Protein AF-A0A6S5CE95-F1 (afdb_monomer_lite)

Organism: Aeromonas veronii (NCBI:txid654)

pLDDT: mean 88.64, std 8.76, range [47.94, 97.81]

Secondary structure (DSSP, 8-state):
-PPPPHHHHHHTSSPEEEEEEEEETTEEEEEEE-SS----EE--SS-EEEE-SS--TT-B-TTSSS-B--TT-EEEE-TT-EE-

Foldseek 3Di:
DDFAAPVRQCVPWPKDWPDKDAPDVQDIDTDIDDDDDDTKHALNQHKDKDAAQAAFQPPWWPPDPTHTHGHGDIDIDHNRDITD

Sequence (84 aa):
MKTAGVFDALVSTGARLEDACWLEPGLGVASWRNCYDQTRYHKPGHHTLSVYLQGGEQTERLDGPGGHGGTGKVCIMPDHHRSE

Radius of gyration: 12.49 Å; chains: 1; bounding box: 27×24×33 Å

Structure (mmCIF, N/CA/C/O backbone):
data_AF-A0A6S5CE95-F1
#
_entry.id   AF-A0A6S5CE95-F1
#
loop_
_atom_site.group_PDB
_atom_site.id
_atom_site.type_symbol
_atom_site.label_atom_id
_atom_site.label_alt_id
_atom_site.label_comp_id
_atom_site.label_asym_id
_atom_site.label_entity_id
_atom_site.label_seq_id
_atom_site.pdbx_PDB_ins_code
_atom_site.Cartn_x
_atom_site.Cartn_y
_atom_site.Cartn_z
_atom_site.occupancy
_atom_site.B_iso_or_equiv
_atom_site.auth_seq_id
_atom_site.auth_comp_id
_atom_site.auth_asym_id
_atom_site.auth_atom_id
_atom_site.pdbx_PDB_model_num
ATOM 1 N N . MET A 1 1 ? 17.939 -11.718 -5.767 1.00 47.94 1 MET A N 1
ATOM 2 C CA . MET A 1 1 ? 16.583 -11.860 -5.196 1.00 47.94 1 MET A CA 1
ATOM 3 C C . MET A 1 1 ? 15.792 -10.650 -5.664 1.00 47.94 1 MET A C 1
ATOM 5 O O . MET A 1 1 ? 16.325 -9.555 -5.538 1.00 47.94 1 MET A O 1
ATOM 9 N N . LYS A 1 2 ? 14.635 -10.818 -6.321 1.00 52.94 2 LYS A N 1
ATOM 10 C CA . LYS A 1 2 ? 13.822 -9.657 -6.721 1.00 52.94 2 LYS A CA 1
ATOM 11 C C . LYS A 1 2 ? 13.341 -8.963 -5.451 1.00 52.94 2 LYS A C 1
ATOM 13 O O . LYS A 1 2 ? 12.881 -9.635 -4.532 1.00 52.94 2 LYS A O 1
ATOM 18 N N . THR A 1 3 ? 13.501 -7.652 -5.393 1.00 60.50 3 THR A N 1
ATOM 19 C CA . THR A 1 3 ? 12.932 -6.856 -4.317 1.00 60.50 3 THR A CA 1
ATOM 20 C C . THR A 1 3 ? 11.417 -6.833 -4.473 1.00 60.50 3 THR A C 1
ATOM 22 O O . THR A 1 3 ? 10.932 -6.544 -5.564 1.00 60.50 3 THR A O 1
ATOM 25 N N . ALA A 1 4 ? 10.691 -7.174 -3.411 1.00 78.25 4 ALA A N 1
ATOM 26 C CA . ALA A 1 4 ? 9.237 -7.087 -3.384 1.00 78.25 4 ALA A CA 1
ATOM 27 C C . ALA A 1 4 ? 8.809 -5.610 -3.418 1.00 78.25 4 ALA A C 1
ATOM 29 O O . ALA A 1 4 ? 9.356 -4.794 -2.668 1.00 78.25 4 ALA A O 1
ATOM 30 N N . GLY A 1 5 ? 7.850 -5.270 -4.284 1.00 89.25 5 GLY A N 1
ATOM 31 C CA . GLY A 1 5 ? 7.209 -3.956 -4.252 1.00 89.25 5 GLY A CA 1
ATOM 32 C C . GLY A 1 5 ? 6.379 -3.782 -2.977 1.00 89.25 5 GLY A C 1
ATOM 33 O O . GLY A 1 5 ? 6.177 -4.733 -2.221 1.00 89.25 5 GLY A O 1
ATOM 34 N N . VAL A 1 6 ? 5.847 -2.580 -2.732 1.00 92.06 6 VAL A N 1
ATOM 35 C CA . VAL A 1 6 ? 4.983 -2.342 -1.552 1.00 92.06 6 VAL A CA 1
ATOM 36 C C . VAL A 1 6 ? 3.751 -3.247 -1.574 1.00 92.06 6 VAL A C 1
ATOM 38 O O . VAL A 1 6 ? 3.362 -3.771 -0.534 1.00 92.06 6 VAL A O 1
ATOM 41 N N . PHE A 1 7 ? 3.171 -3.473 -2.756 1.00 92.50 7 PHE A N 1
ATOM 42 C CA . PHE A 1 7 ? 2.033 -4.375 -2.922 1.00 92.50 7 PHE A CA 1
ATOM 43 C C . PHE A 1 7 ? 2.380 -5.802 -2.479 1.00 92.50 7 PHE A C 1
ATOM 45 O O . PHE A 1 7 ? 1.707 -6.350 -1.614 1.00 92.50 7 PHE A O 1
ATOM 52 N N . ASP A 1 8 ? 3.465 -6.374 -3.008 1.00 91.00 8 ASP A N 1
ATOM 53 C CA . ASP A 1 8 ? 3.917 -7.727 -2.657 1.00 91.00 8 ASP A CA 1
ATOM 54 C C . ASP A 1 8 ? 4.269 -7.845 -1.166 1.00 91.00 8 ASP A C 1
ATOM 56 O O . ASP A 1 8 ? 3.970 -8.852 -0.526 1.00 91.00 8 ASP A O 1
ATOM 60 N N . ALA A 1 9 ? 4.879 -6.799 -0.600 1.00 89.94 9 ALA A N 1
ATOM 61 C CA . ALA A 1 9 ? 5.192 -6.737 0.820 1.00 89.94 9 ALA A CA 1
ATOM 62 C C . ALA A 1 9 ? 3.914 -6.779 1.671 1.00 89.94 9 ALA A C 1
ATOM 64 O O . ALA A 1 9 ? 3.850 -7.579 2.599 1.00 89.94 9 ALA A O 1
ATOM 65 N N . LEU A 1 10 ? 2.882 -6.001 1.331 1.00 91.81 10 LEU A N 1
ATOM 66 C CA . LEU A 1 10 ? 1.597 -6.023 2.041 1.00 91.81 10 LEU A CA 1
ATOM 67 C C . LEU A 1 10 ? 0.826 -7.332 1.837 1.00 91.81 10 LEU A C 1
ATOM 69 O O . LEU A 1 10 ? 0.229 -7.824 2.786 1.00 91.81 10 LEU A O 1
ATOM 73 N N . VAL A 1 11 ? 0.895 -7.953 0.654 1.00 91.31 11 VAL A N 1
ATOM 74 C CA . VAL A 1 11 ? 0.350 -9.310 0.439 1.00 91.31 11 VAL A CA 1
ATOM 75 C C . VAL A 1 11 ? 1.005 -10.333 1.374 1.00 91.31 11 VAL A C 1
ATOM 77 O O . VAL A 1 11 ? 0.372 -11.316 1.752 1.00 91.31 11 VAL A O 1
ATOM 80 N N . SER A 1 12 ? 2.270 -10.125 1.745 1.00 89.06 12 SER A N 1
ATOM 81 C CA . SER A 1 12 ? 3.014 -11.038 2.617 1.00 89.06 12 SER A CA 1
ATOM 82 C C . SER A 1 12 ? 2.798 -10.815 4.123 1.00 89.06 12 SER A C 1
ATOM 84 O O . SER A 1 12 ? 3.392 -11.537 4.924 1.00 89.06 12 SER A O 1
ATOM 86 N N . THR A 1 13 ? 1.968 -9.843 4.522 1.00 88.50 13 THR A N 1
ATOM 87 C CA . THR A 1 13 ? 1.612 -9.570 5.929 1.00 88.50 13 THR A CA 1
ATOM 88 C C . THR A 1 13 ? 0.180 -10.024 6.249 1.00 88.50 13 THR A C 1
ATOM 90 O O . THR A 1 13 ? -0.470 -10.683 5.440 1.00 88.50 13 THR A O 1
ATOM 93 N N . GLY A 1 14 ? -0.326 -9.698 7.444 1.00 88.62 14 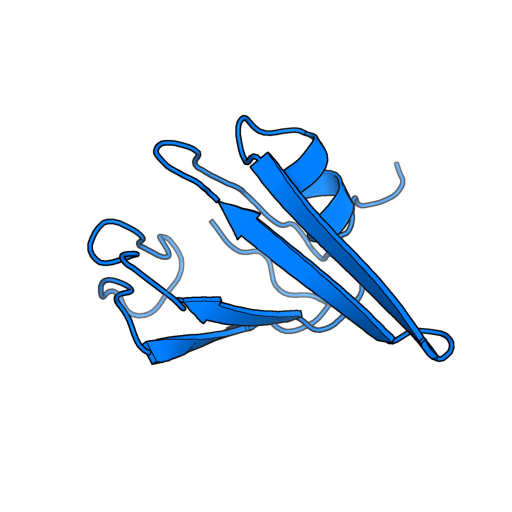GLY A N 1
ATOM 94 C CA . GLY A 1 14 ? -1.740 -9.851 7.798 1.00 88.62 14 GLY A CA 1
ATOM 95 C C . GLY A 1 14 ? -2.665 -8.769 7.218 1.00 88.62 14 GLY A C 1
ATOM 96 O O . GLY A 1 14 ? -3.872 -8.799 7.488 1.00 88.62 14 GLY A O 1
ATOM 97 N N . ALA A 1 15 ? -2.142 -7.826 6.421 1.00 92.81 15 ALA A N 1
ATOM 98 C CA . ALA A 1 15 ? -2.944 -6.778 5.813 1.00 92.81 15 ALA A CA 1
ATOM 99 C C . ALA A 1 15 ? -3.937 -7.383 4.813 1.00 92.81 15 ALA A C 1
ATOM 101 O O . ALA A 1 15 ? -3.604 -8.198 3.954 1.00 92.81 15 ALA A O 1
ATOM 102 N N . ARG A 1 16 ? -5.192 -6.949 4.897 1.00 95.06 16 ARG A N 1
ATOM 103 C CA . ARG A 1 16 ? -6.260 -7.398 4.011 1.00 95.06 16 ARG A CA 1
ATOM 104 C C . ARG A 1 16 ? -6.379 -6.453 2.823 1.00 95.06 16 ARG A C 1
ATOM 106 O O . ARG A 1 16 ? -6.655 -5.266 3.003 1.00 95.06 16 ARG A O 1
ATOM 113 N N . LEU A 1 17 ? -6.226 -6.995 1.619 1.00 96.50 17 LEU A N 1
ATOM 114 C CA . LEU A 1 17 ? -6.556 -6.292 0.384 1.00 96.50 17 LEU A CA 1
ATOM 115 C C . LEU A 1 17 ? -8.081 -6.185 0.252 1.00 96.50 17 LEU A C 1
ATOM 117 O O . LEU A 1 17 ? -8.771 -7.203 0.269 1.00 96.50 17 LEU A O 1
ATOM 121 N N . GLU A 1 18 ? -8.603 -4.966 0.143 1.00 97.75 18 GLU A N 1
ATOM 122 C CA . GLU A 1 18 ? -10.034 -4.711 -0.068 1.00 97.75 18 GLU A CA 1
ATOM 123 C C . GLU A 1 18 ? -10.357 -4.574 -1.561 1.00 97.75 18 GLU A C 1
ATOM 125 O O . GLU A 1 18 ? -11.359 -5.111 -2.023 1.00 97.75 18 GLU A O 1
ATOM 130 N N . ASP A 1 19 ? -9.502 -3.877 -2.314 1.00 97.81 19 ASP A N 1
ATOM 131 C CA . ASP A 1 19 ? -9.642 -3.694 -3.762 1.00 97.81 19 ASP A CA 1
ATOM 132 C C . ASP A 1 19 ? -8.294 -3.310 -4.389 1.00 97.81 19 ASP A C 1
ATOM 134 O O . ASP A 1 19 ? -7.432 -2.739 -3.713 1.00 97.81 19 ASP A O 1
ATOM 138 N N . ALA A 1 20 ? -8.107 -3.593 -5.676 1.00 97.75 20 ALA A N 1
ATOM 139 C CA . ALA A 1 20 ? -6.954 -3.143 -6.441 1.00 97.75 20 ALA A CA 1
ATOM 140 C C . ALA A 1 20 ? -7.258 -3.040 -7.934 1.00 97.75 20 ALA A C 1
ATOM 142 O O . ALA A 1 20 ? -7.926 -3.894 -8.517 1.00 97.75 20 ALA A O 1
ATOM 143 N N . CYS A 1 21 ? -6.664 -2.043 -8.583 1.00 97.38 21 CYS A N 1
ATOM 144 C CA . CYS A 1 21 ? -6.694 -1.923 -10.031 1.00 97.38 21 CYS A CA 1
ATOM 145 C C . CYS A 1 21 ? -5.391 -1.338 -10.585 1.00 97.38 21 CYS A C 1
ATOM 147 O O . CYS A 1 21 ? -4.693 -0.555 -9.937 1.00 97.38 21 CYS A O 1
ATOM 149 N N . TRP A 1 22 ? -5.075 -1.724 -11.819 1.00 95.69 22 TRP A N 1
ATOM 150 C CA . TRP A 1 22 ? -4.068 -1.048 -12.629 1.00 95.69 22 TRP A CA 1
ATOM 151 C C . TRP A 1 22 ? -4.749 0.063 -13.419 1.00 95.69 22 TRP A C 1
ATOM 153 O O . TRP A 1 22 ? -5.773 -0.179 -14.056 1.00 95.69 22 TRP A O 1
ATOM 163 N N . LEU A 1 23 ? -4.180 1.266 -13.376 1.00 94.81 23 LEU A N 1
ATOM 164 C CA . LEU A 1 23 ? -4.684 2.409 -14.139 1.00 94.81 23 LEU A CA 1
ATOM 165 C C . LEU A 1 23 ? -4.001 2.484 -15.506 1.00 94.81 23 LEU A C 1
ATOM 167 O O . LEU A 1 23 ? -4.651 2.690 -16.526 1.00 94.81 23 LEU A O 1
ATOM 171 N N . GLU A 1 24 ? -2.689 2.266 -15.515 1.00 95.06 24 GLU A N 1
ATOM 172 C CA . GLU A 1 24 ? -1.829 2.299 -16.695 1.00 95.06 24 GLU A CA 1
ATOM 173 C C . GLU A 1 24 ? -0.521 1.539 -16.402 1.00 95.06 24 GLU A C 1
ATOM 175 O O . GLU A 1 24 ? -0.256 1.176 -15.248 1.00 95.06 24 GLU A O 1
ATOM 180 N N . PRO A 1 25 ? 0.320 1.257 -17.413 1.00 92.19 25 PRO A N 1
ATOM 181 C CA . PRO A 1 25 ? 1.612 0.623 -17.182 1.00 92.19 25 PRO A CA 1
ATOM 182 C C . PRO A 1 25 ? 2.457 1.408 -16.168 1.00 92.19 25 PRO A C 1
ATOM 184 O O . PRO A 1 25 ? 2.819 2.556 -16.402 1.00 92.19 25 PRO A O 1
ATOM 187 N N . GLY A 1 26 ? 2.791 0.769 -15.044 1.00 90.19 26 GLY A N 1
ATOM 188 C CA . GLY A 1 2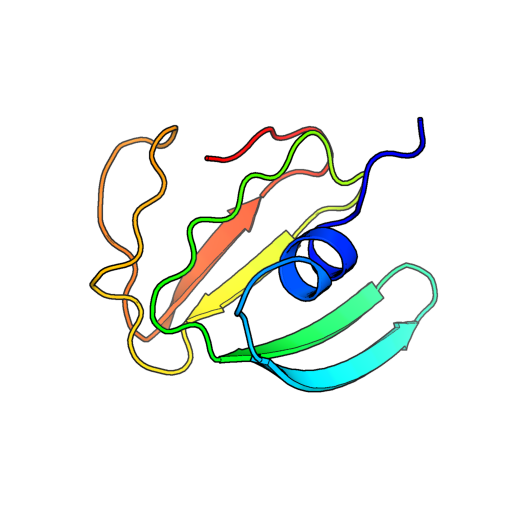6 ? 3.601 1.373 -13.980 1.00 90.19 26 GLY A CA 1
ATOM 189 C C . GLY A 1 26 ? 2.819 2.135 -12.905 1.00 90.19 26 GLY A C 1
ATOM 190 O O . GLY A 1 26 ? 3.439 2.565 -11.934 1.00 90.19 26 GLY A O 1
ATOM 191 N N . LEU A 1 27 ? 1.488 2.250 -13.013 1.00 94.88 27 LEU A N 1
ATOM 192 C CA . LEU A 1 27 ? 0.640 2.892 -12.005 1.00 94.88 27 LEU A CA 1
ATOM 193 C C . LEU A 1 27 ? -0.526 1.987 -11.593 1.00 94.88 27 LEU A C 1
ATOM 195 O O . LEU A 1 27 ? -1.422 1.675 -12.382 1.00 94.88 27 LEU A O 1
ATOM 199 N N . GLY A 1 28 ? -0.525 1.605 -10.319 1.00 95.75 28 GLY A N 1
ATOM 200 C CA . GLY A 1 28 ? -1.588 0.832 -9.689 1.00 95.75 28 GLY A CA 1
ATOM 201 C C . GLY A 1 28 ? -2.107 1.517 -8.432 1.00 95.75 28 GLY A C 1
ATOM 202 O O . GLY A 1 28 ? -1.405 2.310 -7.802 1.00 95.75 28 GLY A O 1
ATOM 203 N N . VAL A 1 29 ? -3.340 1.188 -8.067 1.00 97.44 29 VAL A N 1
ATOM 204 C CA . VAL A 1 29 ? -3.987 1.627 -6.830 1.00 97.44 29 VAL A CA 1
ATOM 205 C C . VAL A 1 29 ? -4.480 0.394 -6.091 1.00 97.44 29 VAL A C 1
ATOM 207 O O . VAL A 1 29 ? -5.001 -0.537 -6.702 1.00 97.44 29 VAL A O 1
ATOM 210 N N . ALA A 1 30 ? -4.311 0.387 -4.773 1.00 97.38 30 ALA A N 1
ATOM 211 C CA . ALA A 1 30 ? -4.812 -0.670 -3.910 1.00 97.38 30 ALA A CA 1
ATOM 212 C C . ALA A 1 30 ? -5.349 -0.077 -2.605 1.00 97.38 30 ALA A C 1
ATOM 214 O O . ALA A 1 30 ? -4.742 0.826 -2.025 1.00 97.38 30 ALA A O 1
ATOM 215 N N . SER A 1 31 ? -6.488 -0.594 -2.153 1.00 97.12 31 SER A N 1
ATOM 216 C CA . SER A 1 31 ? -7.104 -0.268 -0.872 1.00 97.12 31 SER A CA 1
ATOM 217 C C . SER A 1 31 ? -6.839 -1.397 0.113 1.00 97.12 31 SER A C 1
ATOM 219 O O . SER A 1 31 ? -7.096 -2.565 -0.183 1.00 97.12 31 SER A O 1
ATOM 221 N N . TRP A 1 32 ? -6.331 -1.045 1.289 1.00 95.75 32 TRP A N 1
ATOM 222 C CA . TRP A 1 32 ? -5.902 -1.999 2.304 1.00 95.75 32 TRP A CA 1
ATOM 223 C C . TRP A 1 32 ? -6.567 -1.713 3.641 1.00 95.75 32 TRP A C 1
ATOM 225 O O . TRP A 1 32 ? -6.713 -0.560 4.050 1.00 95.75 32 TRP A O 1
ATOM 235 N N . ARG A 1 33 ? -6.881 -2.783 4.366 1.00 94.88 33 ARG A N 1
ATOM 236 C CA . ARG A 1 33 ? -7.188 -2.756 5.792 1.00 94.88 33 ARG A CA 1
ATOM 237 C C . ARG A 1 33 ? -6.050 -3.434 6.542 1.00 94.88 33 ARG A C 1
ATOM 239 O O . ARG A 1 33 ? -5.791 -4.614 6.338 1.00 94.88 33 ARG A O 1
ATOM 246 N N . ASN A 1 34 ? -5.404 -2.701 7.438 1.00 90.94 34 ASN A N 1
ATOM 247 C CA . ASN A 1 34 ? -4.370 -3.225 8.324 1.00 90.94 34 ASN A CA 1
ATOM 248 C C . ASN A 1 34 ? -4.760 -2.905 9.775 1.00 90.94 34 ASN A C 1
ATOM 250 O O . ASN A 1 34 ? -5.190 -1.787 10.058 1.00 90.94 34 ASN A O 1
ATOM 254 N N . CYS A 1 35 ? -4.652 -3.888 10.671 1.00 85.25 35 CYS A N 1
ATOM 255 C CA . CYS A 1 35 ? -4.985 -3.731 12.088 1.00 85.25 35 CYS A CA 1
ATOM 256 C C . CYS A 1 35 ? -3.772 -3.841 13.020 1.00 85.25 35 CYS A C 1
ATOM 258 O O . CYS A 1 35 ? -3.783 -3.189 14.059 1.00 85.25 35 CYS A O 1
ATOM 260 N N . TYR A 1 36 ? -2.754 -4.644 12.684 1.00 74.44 36 TYR A N 1
ATOM 261 C CA . TYR A 1 36 ? -1.669 -4.976 13.623 1.00 74.44 36 TYR A CA 1
ATOM 262 C C . TYR A 1 36 ? -0.302 -5.209 12.969 1.00 74.44 36 TYR A C 1
ATOM 264 O O . TYR A 1 36 ? 0.657 -5.527 13.673 1.00 74.44 36 TYR A O 1
ATOM 272 N N . ASP A 1 37 ? -0.183 -5.085 11.648 1.00 76.12 37 ASP A N 1
ATOM 273 C CA . ASP A 1 37 ? 1.037 -5.494 10.964 1.00 76.12 37 ASP A CA 1
ATOM 274 C C . ASP A 1 37 ? 2.071 -4.376 10.907 1.00 76.12 37 ASP A C 1
ATOM 276 O O . ASP A 1 37 ? 1.795 -3.264 10.449 1.00 76.12 37 ASP A O 1
ATOM 280 N N . GLN A 1 38 ? 3.301 -4.725 11.280 1.00 79.31 38 GLN A N 1
ATOM 281 C CA . GLN A 1 38 ? 4.488 -3.969 10.901 1.00 79.31 38 GLN A CA 1
ATOM 282 C C . GLN A 1 38 ? 4.914 -4.411 9.507 1.00 79.31 38 GLN A C 1
ATOM 284 O O . GLN A 1 38 ? 5.041 -5.605 9.237 1.00 79.31 38 GLN A O 1
ATOM 289 N N . THR A 1 39 ? 5.159 -3.452 8.620 1.00 82.94 39 THR A N 1
ATOM 290 C CA . THR A 1 39 ? 5.619 -3.748 7.262 1.00 82.94 39 THR A CA 1
ATOM 291 C C . THR A 1 39 ? 6.918 -3.012 7.003 1.00 82.94 39 THR A C 1
ATOM 293 O O . THR A 1 39 ? 7.005 -1.814 7.240 1.00 82.94 39 THR A O 1
ATOM 296 N N . ARG A 1 40 ? 7.920 -3.732 6.495 1.00 84.19 40 ARG A N 1
ATOM 297 C CA . ARG A 1 40 ? 9.201 -3.150 6.091 1.00 84.19 40 ARG A CA 1
ATOM 298 C C . ARG A 1 40 ? 9.309 -3.162 4.581 1.00 84.19 40 ARG A C 1
ATOM 300 O O . ARG A 1 40 ? 9.089 -4.192 3.945 1.00 84.19 40 ARG A O 1
ATOM 307 N N . TYR A 1 41 ? 9.725 -2.037 4.022 1.00 82.38 41 TYR A N 1
ATOM 308 C CA . TYR A 1 41 ? 9.957 -1.888 2.592 1.00 82.38 41 TYR A CA 1
ATOM 309 C C . TYR A 1 41 ? 11.435 -1.610 2.365 1.00 82.38 41 TYR A C 1
ATOM 311 O O . TYR A 1 41 ? 12.020 -0.749 3.018 1.00 82.38 41 TYR A O 1
ATOM 319 N N . HIS A 1 42 ? 12.063 -2.316 1.430 1.00 83.12 42 HIS A N 1
ATOM 320 C CA . HIS A 1 42 ? 13.475 -2.111 1.126 1.00 83.12 42 HIS A CA 1
ATOM 321 C C . HIS A 1 42 ? 13.657 -1.892 -0.369 1.00 83.12 42 HIS A C 1
ATOM 323 O O . HIS A 1 42 ? 13.831 -2.866 -1.083 1.00 83.12 42 HIS A O 1
ATOM 329 N N . LYS A 1 43 ? 13.679 -0.636 -0.837 1.00 84.19 43 LYS A N 1
ATOM 330 C CA . LYS A 1 43 ? 13.854 -0.269 -2.258 1.00 84.19 43 LYS A CA 1
ATOM 331 C C . LYS A 1 43 ? 12.805 -0.907 -3.186 1.00 84.19 43 LYS A C 1
ATOM 333 O O . LYS A 1 43 ? 13.188 -1.645 -4.094 1.00 84.19 43 LYS A O 1
ATOM 338 N N . PRO A 1 44 ? 11.504 -0.635 -2.983 1.00 85.75 44 PRO A N 1
ATOM 339 C CA . PRO A 1 44 ? 10.412 -1.304 -3.699 1.00 85.75 44 PRO A CA 1
ATOM 340 C C . PRO A 1 44 ? 10.450 -1.141 -5.230 1.00 85.75 44 PRO A C 1
ATOM 342 O O . PRO A 1 44 ? 9.746 -1.859 -5.932 1.00 85.75 44 PRO A O 1
ATOM 345 N N . GLY A 1 45 ? 11.269 -0.227 -5.766 1.00 90.62 45 GLY A N 1
ATOM 346 C CA . GLY A 1 45 ? 11.443 -0.052 -7.211 1.00 90.62 45 GLY A CA 1
ATOM 347 C C . GLY A 1 45 ? 10.339 0.780 -7.862 1.00 90.62 45 GLY A C 1
ATOM 348 O O . GLY A 1 45 ? 10.247 0.825 -9.084 1.00 90.62 45 GLY A O 1
ATOM 349 N N . HIS A 1 46 ? 9.509 1.435 -7.049 1.00 92.62 46 HIS A N 1
ATOM 350 C CA . HIS A 1 46 ? 8.488 2.385 -7.469 1.00 92.62 46 HIS A CA 1
ATOM 351 C C . HIS A 1 46 ? 8.209 3.384 -6.337 1.00 92.62 46 HIS A C 1
ATOM 353 O O . HIS A 1 46 ? 8.308 3.047 -5.154 1.00 92.62 46 HIS A O 1
ATOM 359 N N . HIS A 1 47 ? 7.827 4.613 -6.682 1.00 94.88 47 HIS A N 1
ATOM 360 C CA . HIS A 1 47 ? 7.312 5.560 -5.694 1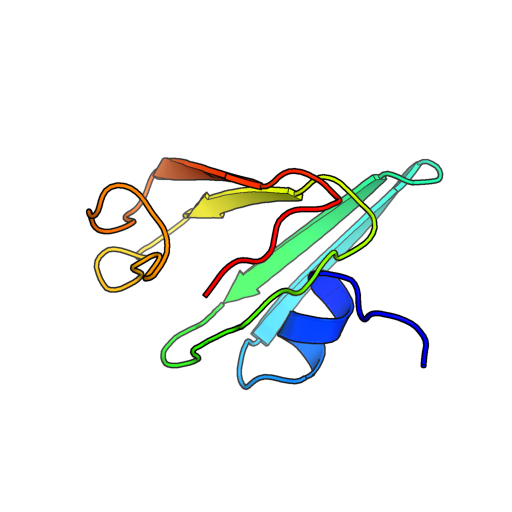.00 94.88 47 HIS A CA 1
ATOM 361 C C . HIS A 1 47 ? 5.984 5.048 -5.119 1.00 94.88 47 HIS A C 1
ATOM 363 O O . HIS A 1 47 ? 5.229 4.354 -5.802 1.00 94.88 47 HIS A O 1
ATOM 369 N N . THR A 1 48 ? 5.695 5.369 -3.860 1.00 94.12 48 THR A N 1
ATOM 370 C CA . THR A 1 48 ? 4.426 5.009 -3.211 1.00 94.12 48 THR A CA 1
ATOM 371 C C . THR A 1 48 ? 3.798 6.234 -2.569 1.00 94.12 48 THR A C 1
ATOM 373 O O . THR A 1 48 ? 4.464 6.969 -1.841 1.00 94.12 48 THR A O 1
ATOM 376 N N . LEU A 1 49 ? 2.509 6.430 -2.835 1.00 95.06 49 LEU A N 1
ATOM 377 C CA . LEU A 1 49 ? 1.649 7.410 -2.185 1.00 95.06 49 LEU A CA 1
ATOM 378 C C . LEU A 1 49 ? 0.573 6.646 -1.410 1.00 95.06 49 LEU A C 1
ATOM 380 O O . LEU A 1 49 ? -0.206 5.909 -2.011 1.00 95.06 49 LEU A O 1
ATOM 384 N N . SER A 1 50 ? 0.514 6.853 -0.099 1.00 92.69 50 SER A N 1
ATOM 385 C CA . SER A 1 50 ? -0.483 6.239 0.778 1.00 92.69 50 SER A CA 1
ATOM 386 C C . SER A 1 50 ? -1.316 7.312 1.464 1.00 92.69 50 SER A C 1
ATOM 388 O O . SER A 1 50 ? -0.778 8.312 1.942 1.00 92.69 50 SER A O 1
ATOM 390 N N . VAL A 1 51 ? -2.624 7.079 1.556 1.00 94.94 51 VAL A N 1
ATOM 391 C CA . VAL A 1 51 ? -3.563 7.926 2.298 1.00 94.94 51 VAL A CA 1
ATOM 392 C C . VAL A 1 51 ? -4.324 7.051 3.282 1.00 94.94 51 VAL A C 1
ATOM 394 O O . VAL A 1 51 ? -4.925 6.052 2.890 1.00 94.94 51 VAL A O 1
ATOM 397 N N . TYR A 1 52 ? -4.315 7.424 4.559 1.00 93.44 52 TYR A N 1
ATOM 398 C CA . TYR A 1 52 ? -5.104 6.725 5.571 1.00 93.44 52 TYR A CA 1
ATOM 399 C C . TYR A 1 52 ? -6.558 7.188 5.478 1.00 93.44 52 TYR A C 1
ATOM 401 O O . TYR A 1 52 ? -6.897 8.288 5.909 1.00 93.44 52 TYR A O 1
ATOM 409 N N . LEU A 1 53 ? -7.422 6.367 4.877 1.00 95.00 53 LEU A N 1
ATOM 410 C CA . LEU A 1 53 ? -8.840 6.703 4.688 1.00 95.00 53 LEU A CA 1
ATOM 411 C C . LEU A 1 53 ? -9.641 6.640 5.994 1.00 95.00 53 LEU A C 1
ATOM 413 O O . LEU A 1 53 ? -10.605 7.380 6.166 1.00 95.00 53 LEU A O 1
ATOM 417 N N . GLN A 1 54 ? -9.237 5.758 6.907 1.00 94.38 54 GLN A N 1
ATOM 418 C CA . GLN A 1 54 ? -9.823 5.597 8.230 1.00 94.38 54 GLN A CA 1
ATOM 419 C C . GLN A 1 54 ? -8.766 5.038 9.185 1.00 94.38 54 GLN A C 1
ATOM 421 O O . GLN A 1 54 ? -8.047 4.101 8.836 1.00 94.38 54 GLN A O 1
ATOM 426 N N . GLY A 1 55 ? -8.715 5.579 10.399 1.00 92.81 55 GLY A N 1
ATOM 427 C CA . GLY A 1 55 ? -7.769 5.157 11.424 1.00 92.81 55 GLY A CA 1
ATOM 428 C C . GLY A 1 55 ? -6.323 5.548 11.090 1.00 92.81 55 GLY A C 1
ATOM 429 O O . GLY A 1 55 ? -6.066 6.532 10.396 1.00 92.81 55 GLY A O 1
ATOM 430 N N . GLY A 1 56 ? -5.368 4.735 11.547 1.00 89.62 56 GLY A N 1
ATOM 431 C CA . GLY A 1 56 ? -3.934 4.935 11.304 1.00 89.62 56 GLY A CA 1
ATOM 432 C C . GLY A 1 56 ? -3.225 5.756 12.381 1.00 89.62 56 GLY A C 1
ATOM 433 O O . GLY A 1 56 ? -2.026 5.988 12.271 1.00 89.62 56 GLY A O 1
ATOM 434 N N . GLU A 1 57 ? -3.924 6.158 13.443 1.00 91.56 57 GLU A N 1
ATOM 435 C CA . GLU A 1 57 ? -3.361 6.909 14.57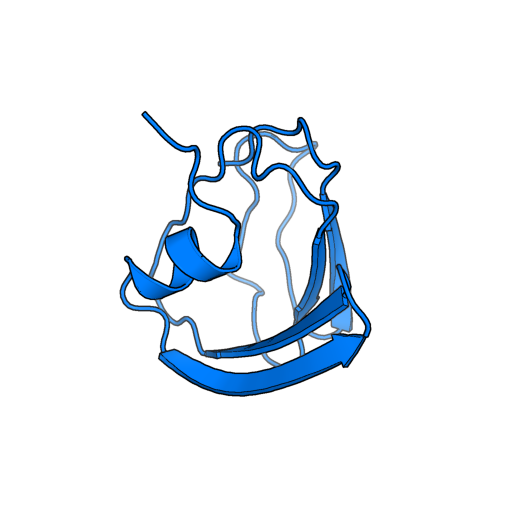3 1.00 91.56 57 GLU A CA 1
ATOM 436 C C . GLU A 1 57 ? -2.333 6.088 15.360 1.00 91.56 57 GLU A C 1
ATOM 438 O O . GLU A 1 57 ? -1.541 6.657 16.097 1.00 91.56 57 GLU A O 1
ATOM 443 N N . GLN A 1 58 ? -2.331 4.762 15.204 1.00 88.75 58 GLN A N 1
ATOM 444 C CA . GLN A 1 58 ? -1.323 3.862 15.775 1.00 88.75 58 GLN A CA 1
ATOM 445 C C . GLN A 1 58 ? -0.222 3.487 14.777 1.00 88.75 58 GLN A C 1
ATOM 447 O O . GLN A 1 58 ? 0.695 2.750 15.128 1.00 88.75 58 GLN A O 1
ATOM 452 N N . THR A 1 59 ? -0.310 3.961 13.533 1.00 88.94 59 THR A N 1
ATOM 453 C CA . THR A 1 59 ? 0.730 3.717 12.542 1.00 88.94 59 THR A CA 1
ATOM 454 C C . THR A 1 59 ? 1.846 4.723 12.744 1.00 88.94 59 THR A C 1
ATOM 456 O O . THR A 1 59 ? 1.619 5.927 12.698 1.00 88.94 59 THR A O 1
ATOM 459 N N . GLU A 1 60 ? 3.065 4.242 12.919 1.00 88.88 60 GLU A N 1
ATOM 460 C CA . GLU A 1 60 ? 4.259 5.070 13.004 1.00 88.88 60 GLU A CA 1
ATOM 461 C C . GLU A 1 60 ? 5.252 4.605 11.946 1.00 88.88 60 GLU A C 1
ATOM 463 O O . GLU A 1 60 ? 5.304 3.427 11.597 1.00 88.88 60 GLU A O 1
ATOM 468 N N . ARG A 1 61 ? 6.031 5.553 11.433 1.00 87.44 61 ARG A N 1
ATOM 469 C CA . ARG A 1 61 ? 7.209 5.250 10.633 1.00 87.44 61 ARG A CA 1
ATOM 470 C C . ARG A 1 61 ? 8.428 5.354 11.539 1.00 87.44 61 ARG A C 1
ATOM 472 O O . ARG A 1 61 ? 8.765 6.452 11.986 1.00 87.44 61 ARG A O 1
ATOM 479 N N . LEU A 1 62 ? 9.093 4.230 11.768 1.00 86.94 62 LEU A N 1
ATOM 480 C CA . LEU A 1 62 ? 10.162 4.114 12.761 1.00 86.94 62 LEU A CA 1
ATOM 481 C C . LEU A 1 62 ? 11.465 4.784 12.309 1.00 86.94 62 LEU A C 1
ATOM 483 O O . LEU A 1 62 ? 12.281 5.186 13.134 1.00 86.94 62 LEU A O 1
ATOM 487 N N . ASP A 1 63 ? 11.657 4.945 11.001 1.00 84.88 63 ASP A N 1
ATOM 488 C CA . ASP A 1 63 ? 12.834 5.573 10.393 1.00 84.88 63 ASP A CA 1
ATOM 489 C C . ASP A 1 63 ? 12.562 6.991 9.843 1.00 84.88 63 ASP A C 1
ATOM 491 O O . ASP A 1 63 ? 13.249 7.489 8.941 1.00 84.88 63 ASP A O 1
ATOM 495 N N . GLY A 1 64 ? 11.507 7.638 10.345 1.00 80.75 64 GLY A N 1
ATOM 496 C CA . GLY A 1 64 ? 11.088 8.990 9.977 1.00 80.75 64 GLY A CA 1
ATOM 497 C C . GLY A 1 64 ? 11.431 10.060 11.018 1.00 80.75 64 GLY A C 1
ATOM 498 O O . GLY A 1 64 ? 12.001 9.759 12.062 1.00 80.75 64 GLY A O 1
ATOM 499 N N . PRO A 1 65 ? 11.043 11.328 10.776 1.00 78.06 65 PRO A N 1
ATOM 500 C CA . PRO A 1 65 ? 11.211 12.433 11.731 1.00 78.06 65 PRO A CA 1
ATOM 501 C C . PRO A 1 65 ? 10.344 12.306 13.007 1.00 78.06 65 PRO A C 1
ATOM 503 O O . PRO A 1 65 ? 10.192 13.280 13.742 1.00 78.06 65 PRO A O 1
ATOM 506 N N . GLY A 1 66 ? 9.785 11.121 13.273 1.00 79.75 66 GLY A N 1
ATOM 507 C CA . GLY A 1 66 ? 8.809 10.857 14.324 1.00 79.75 66 GLY A CA 1
ATOM 508 C C . GLY A 1 66 ? 7.397 11.322 13.964 1.00 79.75 66 GLY A C 1
ATOM 509 O O . GLY A 1 66 ? 7.185 12.125 13.051 1.00 79.75 66 GLY A O 1
ATOM 510 N N . GLY A 1 67 ? 6.416 10.805 14.701 1.00 84.19 67 GLY A N 1
ATOM 511 C CA . GLY A 1 67 ? 5.007 11.164 14.553 1.00 84.19 67 GLY A CA 1
ATOM 512 C C . GLY A 1 67 ? 4.138 9.994 14.113 1.00 84.19 67 GLY A C 1
ATOM 513 O O . GLY A 1 67 ? 4.608 9.007 13.556 1.00 84.19 67 GLY A O 1
ATOM 514 N N . HIS A 1 68 ? 2.850 10.112 14.408 1.00 88.19 68 HIS A N 1
ATOM 515 C CA . HIS A 1 68 ? 1.875 9.073 14.116 1.00 88.19 68 HIS A CA 1
ATOM 516 C C . HIS A 1 68 ? 1.101 9.432 12.845 1.00 88.19 68 HIS A C 1
ATOM 518 O O . HIS A 1 68 ? 0.954 10.606 12.477 1.00 88.19 68 HIS A O 1
ATOM 524 N N . GLY A 1 69 ? 0.616 8.400 12.169 1.00 89.81 69 GLY A N 1
ATOM 525 C CA . GLY A 1 69 ? -0.371 8.504 11.118 1.00 89.81 69 GLY A CA 1
ATOM 526 C C . GLY A 1 69 ? -1.717 8.964 11.672 1.00 89.81 69 GLY A C 1
ATOM 527 O O . GLY A 1 69 ? -1.837 9.513 12.768 1.00 89.81 69 GLY A O 1
ATOM 528 N N . GLY A 1 70 ? -2.752 8.774 10.871 1.00 93.25 70 GLY A N 1
ATOM 529 C CA . GLY A 1 70 ? -4.111 9.126 11.245 1.00 93.25 70 GLY A CA 1
ATOM 530 C C . GLY A 1 70 ? -4.943 9.447 10.025 1.00 93.25 70 GLY A C 1
ATOM 531 O O . GLY A 1 70 ? -4.413 9.689 8.936 1.00 93.25 70 GLY A O 1
ATOM 532 N N . THR A 1 71 ? -6.252 9.469 10.219 1.00 95.56 71 THR A N 1
ATOM 533 C CA . THR A 1 71 ? -7.202 9.662 9.123 1.00 95.56 71 THR A CA 1
ATOM 534 C C . THR A 1 71 ? -6.893 10.948 8.341 1.00 95.56 71 THR A C 1
ATOM 536 O O . THR A 1 71 ? -6.681 12.015 8.917 1.00 95.56 71 THR A O 1
ATOM 539 N N . GLY A 1 72 ? -6.836 10.849 7.012 1.00 95.00 72 GLY A N 1
ATOM 540 C CA . GLY A 1 72 ? -6.505 11.945 6.098 1.00 95.00 72 GLY A CA 1
ATOM 541 C C . GLY A 1 72 ? -5.011 12.273 5.985 1.00 95.00 72 GLY A C 1
ATOM 542 O O . GLY A 1 72 ? -4.638 13.111 5.162 1.00 95.00 72 GLY A O 1
ATOM 543 N N . LYS A 1 73 ? -4.130 11.630 6.764 1.00 93.19 73 LYS A N 1
ATOM 544 C CA . LYS A 1 73 ? -2.679 11.792 6.604 1.00 93.19 73 LYS A CA 1
ATOM 545 C C . LYS A 1 73 ? -2.209 11.126 5.318 1.00 93.19 73 LYS A C 1
ATOM 547 O O . LYS A 1 73 ? -2.663 10.042 4.946 1.00 93.19 73 LYS A O 1
ATOM 552 N N . VAL A 1 74 ? -1.244 11.780 4.685 1.00 92.56 74 VAL A N 1
ATOM 553 C CA . VAL A 1 74 ? -0.598 11.322 3.460 1.00 92.56 74 VAL A CA 1
ATOM 554 C C . VAL A 1 74 ? 0.844 10.943 3.772 1.00 92.56 74 VAL A C 1
ATOM 556 O O . VAL A 1 74 ? 1.547 11.677 4.467 1.00 92.56 74 VAL A O 1
ATOM 559 N N . CYS A 1 75 ? 1.288 9.809 3.240 1.00 89.94 75 CYS A N 1
ATOM 560 C CA . CYS A 1 75 ? 2.672 9.365 3.286 1.00 89.94 75 CYS A CA 1
ATOM 561 C C . CYS A 1 75 ? 3.190 9.169 1.860 1.00 89.94 75 CYS A C 1
ATOM 563 O O . CYS A 1 75 ? 2.527 8.532 1.041 1.00 89.94 75 CYS A O 1
ATOM 565 N N . ILE A 1 76 ? 4.365 9.724 1.566 1.00 91.38 76 ILE A N 1
ATOM 566 C CA . ILE A 1 76 ? 5.024 9.602 0.264 1.00 91.38 76 ILE A CA 1
ATOM 567 C C . ILE A 1 76 ? 6.389 8.966 0.488 1.00 91.38 76 ILE A C 1
ATOM 569 O O . ILE A 1 76 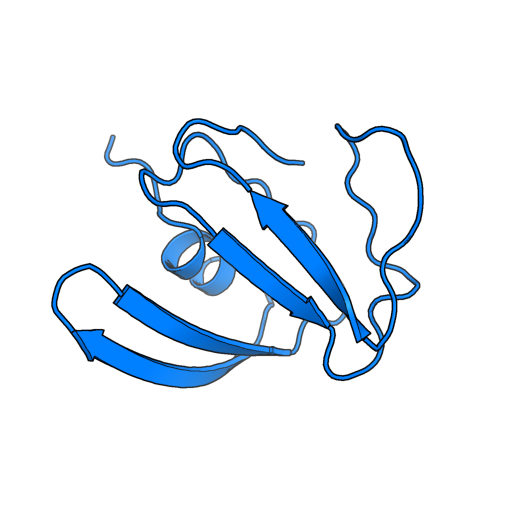? 7.197 9.489 1.255 1.00 91.38 76 ILE A O 1
ATOM 573 N N . MET A 1 77 ? 6.642 7.862 -0.210 1.00 91.25 77 MET A N 1
ATOM 574 C CA . MET A 1 77 ? 7.880 7.096 -0.121 1.00 91.25 77 MET A CA 1
ATOM 575 C C . MET A 1 77 ? 8.554 7.006 -1.496 1.00 91.25 77 MET A C 1
ATOM 577 O O . MET A 1 77 ? 7.937 6.517 -2.448 1.00 91.25 77 MET A O 1
ATOM 581 N N . PRO A 1 78 ? 9.809 7.471 -1.633 1.00 92.06 78 PRO A N 1
ATOM 582 C CA . PRO A 1 78 ? 10.577 7.313 -2.865 1.00 92.06 78 PRO A CA 1
ATOM 583 C C . PRO A 1 78 ? 10.907 5.850 -3.213 1.00 92.06 78 PRO A C 1
ATOM 585 O O . PRO A 1 78 ? 10.999 4.999 -2.334 1.00 92.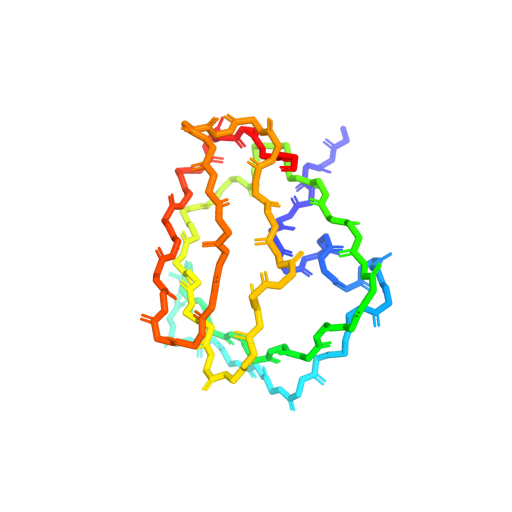06 78 PRO A O 1
ATOM 588 N N . ASP A 1 79 ? 11.150 5.561 -4.491 1.00 89.81 79 ASP A N 1
ATOM 589 C CA . ASP A 1 79 ? 11.401 4.216 -5.039 1.00 89.81 79 ASP A CA 1
ATOM 590 C C . ASP A 1 79 ? 12.569 3.440 -4.409 1.00 89.81 79 ASP A C 1
ATOM 592 O O . ASP A 1 79 ? 12.524 2.218 -4.248 1.00 89.81 79 ASP A O 1
ATOM 596 N N . HIS A 1 80 ? 13.624 4.154 -4.043 1.00 84.31 80 HIS A N 1
ATOM 597 C CA . HIS A 1 80 ? 14.842 3.633 -3.446 1.00 84.31 80 HIS A CA 1
ATOM 598 C C . HIS A 1 80 ? 14.869 3.835 -1.932 1.00 84.31 80 HIS A C 1
ATOM 600 O O . HIS A 1 80 ? 15.901 3.613 -1.292 1.00 84.31 80 HIS A O 1
ATOM 606 N N . HIS A 1 81 ? 13.743 4.244 -1.349 1.00 84.38 81 HIS A N 1
ATOM 607 C CA . HIS A 1 81 ? 13.612 4.375 0.086 1.00 84.38 81 HIS A CA 1
ATOM 608 C C . HIS A 1 81 ? 13.576 2.992 0.747 1.00 84.38 81 HIS A C 1
ATOM 610 O O . HIS A 1 81 ? 13.008 2.023 0.231 1.00 84.38 81 HIS A O 1
ATOM 616 N N . ARG A 1 82 ? 14.212 2.908 1.910 1.00 83.94 82 ARG A N 1
ATOM 617 C CA . ARG A 1 82 ? 13.954 1.865 2.896 1.00 83.94 82 ARG A CA 1
ATOM 618 C C . ARG A 1 82 ? 13.058 2.503 3.944 1.00 83.94 82 ARG A C 1
ATOM 620 O O . ARG A 1 82 ? 13.405 3.596 4.358 1.00 83.94 82 ARG A O 1
ATOM 627 N N . SER A 1 83 ? 11.971 1.833 4.305 1.00 82.69 83 SER A N 1
ATOM 628 C CA . SER A 1 83 ? 11.034 2.255 5.344 1.00 82.69 83 SER A CA 1
ATOM 629 C C . SER A 1 83 ? 10.835 1.124 6.344 1.00 82.69 83 SER A C 1
ATOM 631 O O . SER A 1 83 ? 10.752 -0.047 5.948 1.00 82.69 83 SER A O 1
ATOM 633 N N . GLU A 1 84 ? 10.749 1.496 7.621 1.00 79.88 84 GLU A N 1
ATOM 634 C CA . GLU A 1 84 ? 10.417 0.613 8.749 1.00 79.88 84 GLU A CA 1
ATOM 635 C C . GLU A 1 84 ? 9.197 1.085 9.535 1.00 79.88 84 GLU A C 1
ATOM 637 O O . GLU A 1 84 ? 8.998 2.320 9.646 1.00 79.88 84 GLU A O 1
#